Protein AF-A0AB34QDV9-F1 (afdb_monomer_lite)

Sequence (125 aa):
MRVDAAKAAATRAPSEGQLRYAQAIAVALGVPLPANADSSHTAVQAFLGAHSDTYGNLPPSDKQLAYAQKLATEKGVALADEQRRSRAALGAWLDLHADKKKAPAKKAISKSPAAKTTRARKAKA

Organism: Xanthomonas campestris pv. phaseoli (NCBI:txid317013)

pLDDT: mean 71.29, std 19.87, range [30.42, 89.75]

Secondary structure (DSSP, 8-state):
---HHHHHHHSSPPPHHHHHHHHHHHHHHT-PPPTTTTT-HHHHHHHHHHTHHHHHTSPPPHHHHHHHHHHHHHHT----HHHHH-HHHHHHHHHHHS-TTTS----------------------

Radius of gyration: 18.44 Å; chains: 1; bounding box: 39×58×39 Å

Foldseek 3Di:
DPPVPVVVLQQAFDDPVLLVVLVVLCVVVVHDQDPCNRGTPVSSVVSCVVCVVVQQQAFDDPVLVVVLVVLCVVVVHDDDPSLRRGNNNVVVVCVVRPDPVPDPPPPPPPPDPPDPPPDDDDDDD

Structure (mmCIF, N/CA/C/O backbone):
data_AF-A0AB34QDV9-F1
#
_entry.id   AF-A0AB34QDV9-F1
#
loop_
_atom_site.group_PDB
_atom_site.id
_atom_site.type_symbol
_atom_site.label_atom_id
_atom_site.label_alt_id
_atom_site.label_comp_id
_atom_site.label_asym_id
_atom_site.label_entity_id
_atom_site.label_seq_id
_atom_site.pdbx_PDB_ins_code
_atom_site.Cartn_x
_atom_site.Cartn_y
_atom_site.Cartn_z
_atom_site.occupancy
_atom_site.B_iso_or_equiv
_atom_site.auth_seq_id
_atom_site.auth_comp_id
_atom_site.auth_asym_id
_atom_site.auth_atom_id
_atom_site.pdbx_PDB_model_num
ATOM 1 N N . MET A 1 1 ? 23.249 24.142 -13.567 1.00 40.62 1 MET A N 1
ATOM 2 C CA . MET A 1 1 ? 23.507 22.734 -13.939 1.00 40.62 1 MET A CA 1
ATOM 3 C C . MET A 1 1 ? 23.287 21.843 -12.708 1.00 40.62 1 MET A C 1
ATOM 5 O O . MET A 1 1 ? 24.100 21.898 -11.800 1.00 40.62 1 MET A O 1
ATOM 9 N N . ARG A 1 2 ? 22.160 21.116 -12.598 1.00 42.16 2 ARG A N 1
ATOM 10 C CA . ARG A 1 2 ? 21.853 20.150 -11.503 1.00 42.16 2 ARG A CA 1
ATOM 11 C C . ARG A 1 2 ? 21.300 18.830 -12.076 1.00 42.16 2 ARG A C 1
ATOM 13 O O . ARG A 1 2 ? 20.284 18.326 -11.612 1.00 42.16 2 ARG A O 1
ATOM 20 N N . VAL A 1 3 ? 21.909 18.321 -13.147 1.00 40.56 3 VAL A N 1
ATOM 21 C CA . VAL A 1 3 ? 21.382 17.169 -13.910 1.00 40.56 3 VAL A CA 1
ATOM 22 C C . VAL A 1 3 ? 22.106 15.846 -13.628 1.00 40.56 3 VAL A C 1
ATOM 24 O O . VAL A 1 3 ? 21.582 14.787 -13.961 1.00 40.56 3 VAL A O 1
ATOM 27 N N . ASP A 1 4 ? 23.241 15.864 -12.928 1.00 43.28 4 ASP A N 1
ATOM 28 C CA . ASP A 1 4 ? 24.066 14.662 -12.739 1.00 43.28 4 ASP A CA 1
ATOM 29 C C . ASP A 1 4 ? 23.616 13.744 -11.591 1.00 43.28 4 ASP A C 1
ATOM 31 O O . ASP A 1 4 ? 23.677 12.522 -11.715 1.00 43.28 4 ASP A O 1
ATOM 35 N N . ALA A 1 5 ? 23.082 14.287 -10.493 1.00 48.09 5 ALA A N 1
ATOM 36 C CA . ALA A 1 5 ? 22.723 13.477 -9.321 1.00 48.09 5 ALA A CA 1
ATOM 37 C C . ALA A 1 5 ? 21.508 12.556 -9.563 1.00 48.09 5 ALA A C 1
ATOM 39 O O . ALA A 1 5 ? 21.496 11.409 -9.117 1.00 48.09 5 ALA A O 1
ATOM 40 N N . ALA A 1 6 ? 20.501 13.025 -10.312 1.00 48.38 6 ALA A N 1
ATOM 41 C CA . ALA A 1 6 ? 19.328 12.220 -10.663 1.00 48.38 6 ALA A CA 1
ATOM 42 C C . ALA A 1 6 ? 19.668 11.121 -11.687 1.00 48.38 6 ALA A C 1
ATOM 44 O O . ALA A 1 6 ? 19.122 10.020 -11.617 1.00 48.38 6 ALA A O 1
ATOM 45 N N . LYS A 1 7 ? 20.618 11.388 -12.595 1.00 44.44 7 LYS A N 1
ATOM 46 C CA . LYS A 1 7 ? 21.106 10.417 -13.584 1.00 44.44 7 LYS A CA 1
ATOM 47 C C . LYS A 1 7 ? 22.016 9.357 -12.950 1.00 44.44 7 LYS A C 1
ATOM 49 O O . LYS A 1 7 ? 21.894 8.187 -13.291 1.00 44.44 7 LYS A O 1
ATOM 54 N N . ALA A 1 8 ? 22.843 9.727 -11.970 1.00 49.00 8 ALA A N 1
ATOM 55 C CA . ALA A 1 8 ? 23.671 8.786 -11.208 1.00 49.00 8 ALA A CA 1
ATOM 56 C C . ALA A 1 8 ? 22.857 7.900 -10.243 1.00 49.00 8 ALA A C 1
ATOM 58 O O . ALA A 1 8 ? 23.235 6.763 -9.974 1.00 49.00 8 ALA A O 1
ATOM 59 N N . ALA A 1 9 ? 21.724 8.388 -9.725 1.00 50.53 9 ALA A N 1
ATOM 60 C CA . ALA A 1 9 ? 20.774 7.552 -8.985 1.00 50.53 9 ALA A CA 1
ATOM 61 C C . ALA A 1 9 ? 19.999 6.588 -9.906 1.00 50.53 9 ALA A C 1
ATOM 63 O O . ALA A 1 9 ? 19.564 5.531 -9.454 1.00 50.53 9 ALA A O 1
ATOM 64 N N . ALA A 1 10 ? 19.859 6.926 -11.193 1.00 53.72 10 ALA A N 1
ATOM 65 C CA . ALA A 1 10 ? 19.173 6.102 -12.187 1.00 53.72 10 ALA A CA 1
ATOM 66 C C . ALA A 1 10 ? 19.972 4.880 -12.664 1.00 53.72 10 ALA A C 1
ATOM 68 O O . ALA A 1 10 ? 19.371 3.891 -13.092 1.00 53.72 10 ALA A O 1
ATOM 69 N N . THR A 1 11 ? 21.302 4.940 -12.567 1.00 56.38 11 THR A N 1
ATOM 70 C CA . THR A 1 11 ? 22.246 3.868 -12.929 1.00 56.38 11 THR A CA 1
ATOM 71 C C . THR A 1 11 ? 22.709 3.024 -11.741 1.00 56.38 11 THR A C 1
ATOM 73 O O . THR A 1 11 ? 23.494 2.098 -11.921 1.00 56.38 11 THR A O 1
ATOM 76 N N . ARG A 1 12 ? 22.250 3.317 -10.517 1.00 67.44 12 ARG A N 1
ATOM 77 C CA . ARG A 1 12 ? 22.521 2.459 -9.358 1.00 67.44 12 ARG A CA 1
ATOM 78 C C . ARG A 1 12 ? 21.616 1.232 -9.391 1.00 67.44 12 ARG A C 1
ATOM 80 O O . ARG A 1 12 ? 20.416 1.353 -9.654 1.00 67.44 12 ARG A O 1
ATOM 87 N N . ALA A 1 13 ? 22.192 0.084 -9.045 1.00 71.38 13 ALA A N 1
ATOM 88 C CA . ALA A 1 13 ? 21.433 -1.126 -8.777 1.00 71.38 13 ALA A CA 1
ATOM 89 C C . ALA A 1 13 ? 20.402 -0.847 -7.659 1.00 71.38 13 ALA A C 1
ATOM 91 O O . ALA A 1 13 ? 20.748 -0.227 -6.641 1.00 71.38 13 ALA A O 1
ATOM 92 N N . PRO A 1 14 ? 19.128 -1.227 -7.840 1.00 76.38 14 PRO A N 1
ATOM 93 C CA . PRO A 1 14 ? 18.132 -1.139 -6.788 1.00 76.38 14 PRO A CA 1
A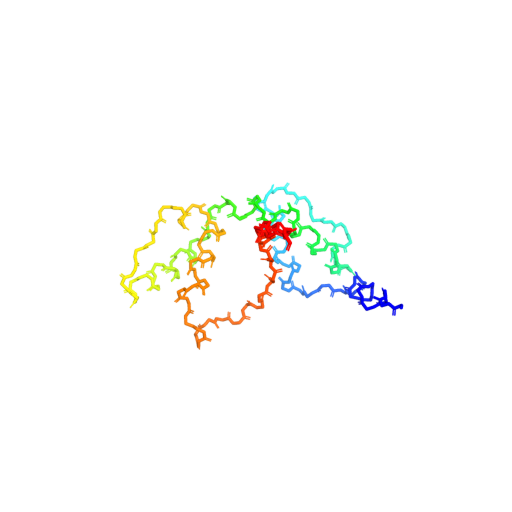TOM 94 C C . PRO A 1 14 ? 18.479 -2.057 -5.613 1.00 76.38 14 PRO A C 1
ATOM 96 O O . PRO A 1 14 ? 19.189 -3.048 -5.744 1.00 76.38 14 PRO A O 1
ATOM 99 N N . SER A 1 15 ? 17.941 -1.733 -4.437 1.00 80.38 15 SER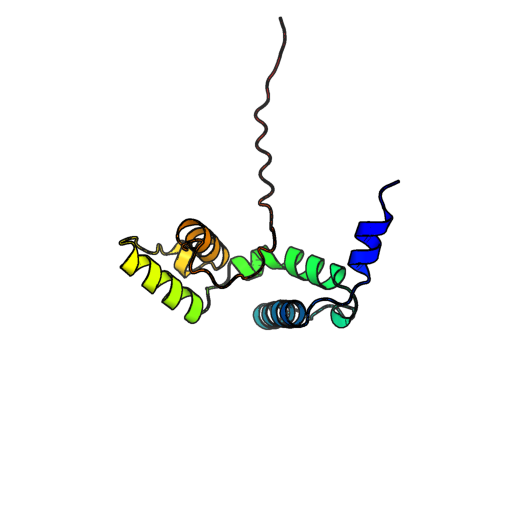 A N 1
ATOM 100 C CA . SER A 1 15 ? 18.043 -2.621 -3.278 1.00 80.38 15 SER A CA 1
ATOM 101 C C . SER A 1 15 ? 17.319 -3.941 -3.556 1.00 80.38 15 SER A C 1
ATOM 103 O O . SER A 1 15 ? 16.220 -3.935 -4.112 1.00 80.38 15 SER A O 1
ATOM 105 N N . GLU A 1 16 ? 17.874 -5.055 -3.078 1.00 80.56 16 GLU A N 1
ATOM 106 C CA . GLU A 1 16 ? 17.255 -6.383 -3.174 1.00 80.56 16 GLU A CA 1
ATOM 107 C C . GLU A 1 16 ? 15.801 -6.386 -2.666 1.00 80.56 16 GLU A C 1
ATOM 109 O O . GLU A 1 16 ? 14.900 -6.926 -3.305 1.00 80.56 16 GLU A O 1
ATOM 114 N N . GLY A 1 17 ? 15.523 -5.687 -1.558 1.00 80.12 17 GLY A N 1
ATOM 115 C CA . GLY A 1 17 ? 14.162 -5.559 -1.032 1.00 80.12 17 GLY A CA 1
ATOM 116 C C . GLY A 1 17 ? 13.203 -4.836 -1.987 1.00 80.12 17 GLY A C 1
ATOM 117 O O . GLY A 1 17 ? 12.021 -5.170 -2.047 1.00 80.12 17 GLY A O 1
ATOM 118 N N . GLN A 1 18 ? 13.705 -3.875 -2.760 1.00 80.19 18 GLN A N 1
ATOM 119 C CA . GLN A 1 18 ? 12.921 -3.137 -3.748 1.00 80.19 18 GLN A CA 1
ATOM 120 C C . GLN A 1 18 ? 12.662 -3.972 -5.007 1.00 80.19 18 GLN A C 1
ATOM 122 O O . GLN A 1 18 ? 11.550 -3.924 -5.530 1.00 80.19 18 GLN A O 1
ATOM 127 N N . LEU A 1 19 ? 13.642 -4.766 -5.452 1.00 84.06 19 LEU A N 1
ATOM 128 C CA . LEU A 1 19 ? 13.465 -5.738 -6.536 1.00 84.06 19 LEU A CA 1
ATOM 129 C C . LEU A 1 19 ? 12.417 -6.784 -6.175 1.00 84.06 19 LEU A C 1
ATOM 131 O O . LEU A 1 19 ? 11.465 -6.979 -6.925 1.00 84.06 19 LEU A O 1
ATOM 135 N N . ARG A 1 20 ? 12.529 -7.384 -4.986 1.00 85.38 20 ARG A N 1
ATOM 136 C CA . ARG A 1 20 ? 11.541 -8.349 -4.483 1.00 85.38 20 ARG A CA 1
ATOM 137 C C . ARG A 1 20 ? 10.146 -7.743 -4.385 1.00 85.38 20 ARG A C 1
ATOM 139 O O . ARG A 1 20 ? 9.162 -8.399 -4.712 1.00 85.38 20 ARG A O 1
ATOM 146 N N . TYR A 1 21 ? 10.051 -6.488 -3.947 1.00 83.56 21 TYR A N 1
ATOM 147 C CA . TYR A 1 21 ? 8.775 -5.783 -3.892 1.00 83.56 21 TYR A CA 1
ATOM 148 C C . TYR A 1 21 ? 8.183 -5.556 -5.288 1.00 83.56 21 TYR A C 1
ATOM 150 O O . TYR A 1 21 ? 7.017 -5.866 -5.510 1.00 83.56 21 TYR A O 1
ATOM 158 N N . ALA A 1 22 ? 8.980 -5.077 -6.245 1.00 85.50 22 ALA A N 1
ATOM 159 C CA . ALA A 1 22 ? 8.533 -4.900 -7.623 1.00 85.50 22 ALA A CA 1
ATOM 160 C C . ALA A 1 22 ? 8.147 -6.231 -8.286 1.00 85.50 22 ALA A C 1
ATOM 162 O O . ALA A 1 22 ? 7.132 -6.292 -8.973 1.00 85.50 22 ALA A O 1
ATOM 163 N N . GLN A 1 23 ? 8.887 -7.307 -8.015 1.00 86.56 23 GLN A N 1
ATOM 164 C CA . GLN A 1 23 ? 8.562 -8.653 -8.481 1.00 86.56 23 GLN A CA 1
ATOM 165 C C . GLN A 1 23 ? 7.235 -9.158 -7.898 1.00 86.56 23 GLN A C 1
ATOM 167 O O . GLN A 1 23 ? 6.436 -9.747 -8.619 1.00 86.56 23 GLN A O 1
ATOM 172 N N . ALA A 1 24 ? 6.949 -8.883 -6.622 1.00 84.75 24 ALA A N 1
ATOM 173 C CA . ALA A 1 24 ? 5.659 -9.226 -6.027 1.00 84.75 24 ALA A CA 1
ATOM 174 C C . ALA A 1 24 ? 4.491 -8.498 -6.717 1.00 84.75 24 ALA A C 1
ATOM 176 O O . ALA A 1 24 ? 3.444 -9.103 -6.937 1.00 84.75 24 ALA A O 1
ATOM 177 N N . ILE A 1 25 ? 4.676 -7.226 -7.095 1.00 85.25 25 ILE A N 1
ATOM 178 C CA . ILE A 1 25 ? 3.677 -6.469 -7.867 1.00 85.25 25 ILE A CA 1
ATOM 179 C C . ILE A 1 25 ? 3.525 -7.045 -9.277 1.00 85.25 25 ILE A C 1
ATOM 181 O O . ILE A 1 25 ? 2.402 -7.233 -9.732 1.00 85.25 25 ILE A O 1
ATOM 185 N N . ALA A 1 26 ? 4.637 -7.365 -9.941 1.00 87.50 26 ALA A N 1
ATOM 186 C CA . ALA A 1 26 ? 4.654 -7.983 -11.264 1.00 87.50 26 ALA A CA 1
ATOM 187 C C . ALA A 1 26 ? 3.846 -9.291 -11.290 1.00 87.50 26 ALA A C 1
ATOM 189 O O . ALA A 1 26 ? 2.935 -9.439 -12.101 1.00 87.50 26 ALA A O 1
ATOM 190 N N . VAL A 1 27 ? 4.097 -10.189 -10.332 1.00 88.25 27 VAL A N 1
ATOM 191 C CA . VAL A 1 27 ? 3.354 -11.451 -10.186 1.00 88.25 27 VAL A CA 1
ATOM 192 C C . VAL A 1 27 ? 1.881 -11.204 -9.856 1.00 88.25 27 VAL A C 1
ATOM 194 O O . VAL A 1 27 ? 1.016 -11.827 -10.462 1.00 88.25 27 VAL A O 1
ATOM 197 N N . ALA A 1 28 ? 1.578 -10.285 -8.934 1.00 83.81 28 ALA A N 1
ATOM 198 C CA . ALA A 1 28 ? 0.199 -9.996 -8.536 1.00 83.81 28 ALA A CA 1
ATOM 199 C C . ALA A 1 28 ? -0.651 -9.406 -9.673 1.00 83.81 28 ALA A C 1
ATOM 201 O O . ALA A 1 28 ? -1.853 -9.646 -9.722 1.00 83.81 28 ALA A O 1
ATOM 202 N N . LEU A 1 29 ? -0.035 -8.630 -10.568 1.00 85.44 29 LEU A N 1
ATOM 203 C CA . LEU A 1 29 ? -0.701 -8.013 -11.717 1.00 85.44 29 LEU A CA 1
ATOM 204 C C . LEU A 1 29 ? -0.588 -8.842 -13.004 1.00 85.44 29 LEU A C 1
ATOM 206 O O . LEU A 1 29 ? -1.198 -8.479 -14.005 1.00 85.44 29 LEU A O 1
ATOM 210 N N . GLY A 1 30 ? 0.199 -9.922 -13.003 1.00 86.12 30 GLY A N 1
ATOM 211 C CA . GLY A 1 30 ? 0.481 -10.715 -14.202 1.00 86.12 30 GLY A CA 1
ATOM 212 C C . GLY A 1 30 ? 1.285 -9.961 -15.269 1.00 86.12 30 GLY A C 1
ATOM 213 O O . GLY A 1 30 ? 1.204 -10.304 -16.445 1.00 86.12 30 GLY A O 1
ATOM 214 N N . VAL A 1 31 ? 2.045 -8.931 -14.885 1.00 87.25 31 VAL A N 1
ATOM 215 C CA . VAL A 1 31 ? 2.861 -8.125 -15.809 1.00 87.25 31 VAL A CA 1
ATOM 216 C C . VAL A 1 31 ? 4.343 -8.484 -15.674 1.00 87.25 31 VAL A C 1
ATOM 218 O O . VAL A 1 31 ? 4.814 -8.716 -14.560 1.00 87.25 31 VAL A O 1
ATOM 221 N N . PRO A 1 32 ? 5.119 -8.522 -16.770 1.00 85.06 32 PRO A N 1
ATOM 222 C CA . PRO A 1 32 ? 6.547 -8.808 -16.697 1.00 85.06 32 PRO A CA 1
ATOM 223 C C . PRO A 1 32 ? 7.324 -7.639 -16.072 1.00 85.06 32 PRO A C 1
ATOM 225 O O . PRO A 1 32 ? 7.081 -6.469 -16.372 1.00 85.06 32 PRO A O 1
ATOM 228 N N . LEU A 1 33 ? 8.297 -7.963 -15.216 1.00 82.50 33 LEU A N 1
ATOM 229 C CA . LEU A 1 33 ? 9.251 -6.988 -14.683 1.00 82.50 33 LEU A CA 1
ATOM 230 C C . LEU A 1 33 ? 10.190 -6.520 -15.819 1.00 82.50 33 LEU A C 1
ATOM 232 O O . LEU A 1 33 ? 10.590 -7.349 -16.639 1.00 82.50 33 LEU A O 1
ATOM 236 N N . PRO A 1 34 ? 10.564 -5.228 -15.905 1.00 80.75 34 PRO A N 1
ATOM 237 C CA . PRO A 1 34 ? 11.431 -4.754 -16.980 1.00 80.75 34 PRO A CA 1
ATOM 238 C C . PRO A 1 34 ? 12.814 -5.423 -16.930 1.00 80.75 34 PRO A C 1
ATOM 240 O O . PRO A 1 34 ? 13.382 -5.603 -15.856 1.00 80.75 34 PRO A O 1
ATOM 243 N N . ALA A 1 35 ? 13.383 -5.753 -18.095 1.00 79.31 35 ALA A N 1
ATOM 244 C CA . ALA A 1 35 ? 14.649 -6.494 -18.202 1.00 79.31 35 ALA A CA 1
ATOM 245 C C . ALA A 1 35 ? 15.842 -5.787 -17.530 1.00 79.31 35 ALA A C 1
ATOM 247 O O . ALA A 1 35 ? 16.768 -6.433 -17.053 1.00 79.31 35 ALA A O 1
ATOM 248 N N . ASN A 1 36 ? 15.806 -4.456 -17.449 1.00 81.19 36 ASN A N 1
ATOM 249 C CA . ASN A 1 36 ? 16.817 -3.638 -16.782 1.00 81.19 36 ASN A CA 1
ATOM 250 C C . ASN A 1 36 ? 16.488 -3.334 -15.308 1.00 81.19 36 ASN A C 1
ATOM 252 O O . ASN A 1 36 ? 17.132 -2.466 -14.716 1.00 81.19 36 ASN A O 1
ATOM 256 N N . ALA A 1 37 ? 15.504 -4.016 -14.709 1.00 78.19 37 ALA A N 1
ATOM 257 C CA . ALA A 1 37 ? 15.149 -3.834 -13.303 1.00 78.19 37 ALA A CA 1
ATOM 258 C C . ALA A 1 37 ? 16.339 -4.092 -12.374 1.00 78.19 37 ALA A C 1
ATOM 260 O O . ALA A 1 37 ? 16.535 -3.331 -11.436 1.00 78.19 37 ALA A O 1
ATOM 261 N N . ASP A 1 38 ? 17.151 -5.111 -12.655 1.00 74.81 38 ASP A N 1
ATOM 262 C CA . ASP A 1 38 ? 18.270 -5.515 -11.796 1.00 74.81 38 ASP A CA 1
ATOM 263 C C . ASP A 1 38 ? 19.397 -4.468 -11.723 1.00 74.81 38 ASP A C 1
ATOM 265 O O . ASP A 1 38 ? 20.046 -4.301 -10.696 1.00 74.81 38 ASP A O 1
ATOM 269 N N . SER A 1 39 ? 19.588 -3.684 -12.787 1.00 77.81 39 SER A N 1
ATOM 270 C CA . SER A 1 39 ? 20.690 -2.715 -12.880 1.00 77.81 39 SER A CA 1
ATOM 271 C C . SER A 1 39 ? 20.238 -1.253 -12.850 1.00 77.81 39 SER A C 1
ATOM 273 O O . SER A 1 39 ? 21.073 -0.357 -12.738 1.00 77.81 39 SER A O 1
ATOM 275 N N . SER A 1 40 ? 18.930 -0.979 -12.935 1.00 80.81 40 SER A N 1
ATOM 276 C CA . SER A 1 40 ? 18.395 0.384 -12.929 1.00 80.81 40 SER A CA 1
ATOM 277 C C . SER A 1 40 ? 17.313 0.573 -11.877 1.00 80.81 40 SER A C 1
ATOM 279 O O . SER A 1 40 ? 16.146 0.208 -12.045 1.00 80.81 40 SER A O 1
ATOM 281 N N . HIS A 1 41 ? 17.682 1.279 -10.811 1.00 80.50 41 HIS A N 1
ATOM 282 C CA . HIS A 1 41 ? 16.734 1.747 -9.810 1.00 80.50 41 HIS A CA 1
ATOM 283 C C . HIS A 1 41 ? 15.599 2.594 -10.418 1.00 80.50 41 HIS A C 1
ATOM 285 O O . HIS A 1 41 ? 14.454 2.490 -9.974 1.00 80.50 41 HIS A O 1
ATOM 291 N N . THR A 1 42 ? 15.876 3.393 -11.457 1.00 83.81 42 THR A N 1
ATOM 292 C CA . THR A 1 42 ? 14.842 4.191 -12.139 1.00 83.81 42 THR A CA 1
ATOM 293 C C . THR A 1 42 ? 13.842 3.325 -12.889 1.00 83.81 42 THR A C 1
ATOM 295 O O . THR A 1 42 ? 12.651 3.614 -12.814 1.00 83.81 42 THR A O 1
ATOM 298 N N . ALA A 1 43 ? 14.279 2.249 -13.550 1.00 83.06 43 ALA A N 1
ATOM 299 C CA . ALA A 1 43 ? 13.360 1.316 -14.202 1.00 83.06 43 ALA A CA 1
ATOM 300 C C . ALA A 1 43 ? 12.387 0.695 -13.188 1.00 83.06 43 ALA A C 1
ATOM 302 O O . ALA A 1 43 ? 11.176 0.669 -13.415 1.00 83.06 43 ALA A O 1
ATOM 303 N N . VAL A 1 44 ? 12.900 0.293 -12.020 1.00 84.31 44 VAL A N 1
ATOM 304 C CA . VAL A 1 44 ? 12.067 -0.225 -10.928 1.00 84.31 44 VAL A CA 1
ATOM 305 C C . VAL A 1 44 ? 11.124 0.850 -10.383 1.00 84.31 44 VAL A C 1
ATOM 307 O O . VAL A 1 44 ? 9.942 0.582 -10.199 1.00 84.31 44 VAL A O 1
ATOM 310 N N . GLN A 1 45 ? 11.593 2.078 -10.146 1.00 84.31 45 GLN A N 1
ATOM 311 C CA . GLN A 1 45 ? 10.733 3.165 -9.656 1.00 84.31 45 GLN A CA 1
ATOM 312 C C . GLN A 1 45 ? 9.630 3.545 -10.650 1.00 84.31 45 GLN A C 1
ATOM 314 O O . GLN A 1 45 ? 8.488 3.738 -10.233 1.00 84.31 45 GLN A O 1
ATOM 319 N N . ALA A 1 46 ? 9.947 3.608 -11.944 1.00 86.00 46 ALA A N 1
ATOM 320 C CA . ALA A 1 46 ? 8.974 3.869 -12.999 1.00 86.00 46 ALA A CA 1
ATOM 321 C C . ALA A 1 46 ? 7.915 2.759 -13.055 1.00 86.00 46 ALA A C 1
ATOM 323 O O . ALA A 1 46 ? 6.723 3.060 -13.052 1.00 86.00 46 ALA A O 1
ATOM 324 N N . PHE A 1 47 ? 8.331 1.490 -12.991 1.00 87.19 47 PHE A N 1
ATOM 325 C CA . PHE A 1 47 ? 7.418 0.347 -12.922 1.00 87.19 47 PHE A CA 1
ATOM 326 C C . PHE A 1 47 ? 6.501 0.417 -11.693 1.00 87.19 47 PHE A C 1
ATOM 328 O O . PHE A 1 47 ? 5.283 0.307 -11.819 1.00 87.19 47 PHE A O 1
ATOM 335 N N . LEU A 1 48 ? 7.070 0.673 -10.511 1.00 85.69 48 LEU A N 1
ATOM 336 C CA . LEU A 1 48 ? 6.310 0.831 -9.271 1.00 85.69 48 LEU A CA 1
ATOM 337 C C . LEU A 1 48 ? 5.357 2.032 -9.318 1.00 85.69 48 LEU A C 1
ATOM 339 O O . LEU A 1 48 ? 4.376 2.050 -8.583 1.00 85.69 48 LEU A O 1
ATOM 343 N N . GLY A 1 49 ? 5.695 3.096 -10.049 1.00 85.00 49 GLY A N 1
ATOM 344 C CA . GLY A 1 49 ? 4.853 4.281 -10.243 1.00 85.00 49 GLY A CA 1
ATOM 345 C C . GLY A 1 49 ? 3.695 4.015 -11.195 1.00 85.00 49 GLY A C 1
ATOM 346 O O . GLY A 1 49 ? 2.559 4.299 -10.853 1.00 85.00 49 GLY A O 1
ATOM 347 N N . ALA A 1 50 ? 3.971 3.407 -12.346 1.00 8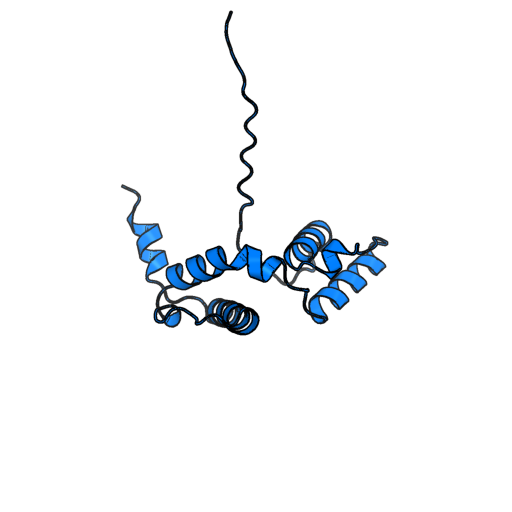5.31 50 ALA A N 1
ATOM 348 C CA . ALA A 1 50 ? 2.952 3.094 -13.343 1.00 85.31 50 ALA A CA 1
ATOM 349 C C . ALA A 1 50 ? 1.898 2.100 -12.827 1.00 85.31 50 ALA A C 1
ATOM 351 O O . ALA A 1 50 ? 0.737 2.179 -13.205 1.00 85.31 50 ALA A O 1
ATOM 352 N N . HIS A 1 51 ? 2.302 1.184 -11.943 1.00 84.56 51 HIS A N 1
ATOM 353 C CA . HIS A 1 51 ? 1.432 0.132 -11.418 1.00 84.56 51 HIS A CA 1
ATOM 354 C C . HIS A 1 51 ? 0.954 0.391 -9.981 1.00 84.56 51 HIS A C 1
ATOM 356 O O . HIS A 1 51 ? 0.315 -0.486 -9.394 1.00 84.56 51 HIS A O 1
ATOM 362 N N . SER A 1 52 ? 1.259 1.553 -9.378 1.00 80.06 52 SER A N 1
ATOM 363 C CA . SER A 1 52 ? 0.876 1.807 -7.981 1.00 80.06 52 SER A CA 1
ATOM 364 C C . SER A 1 52 ? -0.627 1.871 -7.781 1.00 80.06 52 SER A C 1
ATOM 366 O O . SER A 1 52 ? -1.103 1.368 -6.769 1.00 80.06 52 SER A O 1
ATOM 368 N N . ASP A 1 53 ? -1.366 2.450 -8.722 1.00 80.88 53 ASP A N 1
ATOM 369 C CA . ASP A 1 53 ? -2.816 2.610 -8.605 1.00 80.88 53 ASP A CA 1
ATOM 370 C C . ASP A 1 53 ? -3.527 1.263 -8.759 1.00 80.88 53 ASP A C 1
ATOM 372 O O . ASP A 1 53 ? -4.326 0.875 -7.907 1.00 80.88 53 ASP A O 1
ATOM 376 N N . THR A 1 54 ? -3.154 0.486 -9.781 1.00 83.75 54 THR A N 1
ATOM 377 C CA . THR A 1 54 ? -3.709 -0.853 -10.016 1.00 83.75 54 THR A CA 1
ATOM 378 C C . THR A 1 54 ? -3.411 -1.791 -8.852 1.00 83.75 54 THR A C 1
ATOM 380 O O . THR A 1 54 ? -4.314 -2.445 -8.338 1.00 83.75 54 THR A O 1
ATOM 383 N N . TYR A 1 55 ? -2.159 -1.825 -8.385 1.00 81.50 55 TYR A N 1
ATOM 384 C CA . TYR A 1 55 ? -1.774 -2.647 -7.237 1.00 81.50 55 TYR A CA 1
ATOM 385 C C . TYR A 1 55 ? -2.366 -2.130 -5.918 1.00 81.50 55 TYR A C 1
ATOM 387 O O . TYR A 1 55 ? -2.677 -2.914 -5.022 1.00 81.50 55 TYR A O 1
ATOM 395 N N . GLY A 1 56 ? -2.532 -0.814 -5.786 1.00 81.25 56 GLY A N 1
ATOM 396 C CA . GLY A 1 56 ? -3.139 -0.165 -4.627 1.00 81.25 56 GLY A CA 1
ATOM 397 C C . GLY A 1 56 ? -4.625 -0.479 -4.479 1.00 81.25 56 GLY A C 1
ATOM 398 O O . GLY A 1 56 ? -5.106 -0.562 -3.351 1.00 81.25 56 GLY A O 1
ATOM 399 N N . ASN A 1 57 ? -5.326 -0.708 -5.590 1.00 81.75 57 ASN A N 1
ATOM 400 C CA . ASN A 1 57 ? -6.742 -1.071 -5.600 1.00 81.75 57 ASN A CA 1
ATOM 401 C C . ASN A 1 57 ? -7.000 -2.573 -5.382 1.00 81.75 57 ASN A C 1
ATOM 403 O O . ASN A 1 57 ? -8.148 -2.987 -5.246 1.00 81.75 57 ASN A O 1
ATOM 407 N N . LEU A 1 58 ? -5.950 -3.401 -5.355 1.00 82.69 58 LEU A N 1
ATOM 408 C CA . LEU A 1 58 ? -6.081 -4.809 -4.991 1.00 82.69 58 LEU A CA 1
ATOM 409 C C . LEU A 1 58 ? -6.401 -4.964 -3.499 1.00 82.69 58 LEU A C 1
ATOM 411 O O . LEU A 1 58 ? -6.015 -4.108 -2.692 1.00 82.69 58 LEU A O 1
ATOM 415 N N . PRO A 1 59 ? -7.021 -6.094 -3.112 1.00 82.56 59 PRO A N 1
ATOM 416 C CA . PRO A 1 59 ? -7.221 -6.421 -1.713 1.00 82.56 59 PRO A CA 1
ATOM 417 C C . PRO A 1 59 ? -5.880 -6.496 -0.958 1.00 82.56 59 PRO A C 1
ATOM 419 O O . PRO A 1 59 ? -4.885 -7.030 -1.471 1.00 82.56 59 PRO A O 1
ATOM 422 N N . PRO A 1 60 ? -5.816 -5.947 0.267 1.00 84.44 60 PRO A N 1
ATOM 423 C CA . PRO A 1 60 ? -4.669 -6.104 1.137 1.00 84.44 60 PRO A CA 1
ATOM 424 C C . PRO A 1 60 ? -4.438 -7.555 1.532 1.00 84.44 60 PRO A C 1
ATOM 426 O O . PRO A 1 60 ? -5.360 -8.350 1.651 1.00 84.44 60 PRO A O 1
ATOM 429 N N . SER A 1 61 ? -3.167 -7.888 1.763 1.00 82.94 61 SER A N 1
ATOM 430 C CA . SER A 1 61 ? -2.795 -9.218 2.247 1.00 82.94 61 SER A CA 1
ATOM 431 C C . SER A 1 61 ? -3.355 -9.453 3.650 1.00 82.94 61 SER A C 1
ATOM 433 O O . SER A 1 61 ? -3.367 -8.528 4.467 1.00 82.94 61 SER A O 1
ATOM 435 N N . ASP A 1 62 ? -3.701 -10.701 3.971 1.00 84.31 62 ASP A N 1
ATOM 436 C CA . ASP A 1 62 ? -4.205 -11.122 5.286 1.00 84.31 62 ASP A CA 1
ATOM 437 C C . ASP A 1 62 ? -3.336 -10.626 6.445 1.00 84.31 62 ASP A C 1
ATOM 439 O O . ASP A 1 62 ? -3.841 -10.175 7.468 1.00 84.31 62 ASP A O 1
ATOM 443 N N . LYS A 1 63 ? -2.007 -10.610 6.269 1.00 83.38 63 LYS A N 1
ATOM 444 C CA . LYS A 1 63 ? -1.078 -10.076 7.279 1.00 83.38 63 LYS A CA 1
ATOM 445 C C . LYS A 1 63 ? -1.283 -8.582 7.535 1.00 83.38 63 LYS A C 1
ATOM 447 O O . LYS A 1 63 ? -1.140 -8.132 8.669 1.00 83.38 63 LYS A O 1
ATOM 452 N N . GLN A 1 64 ? -1.582 -7.807 6.492 1.00 83.88 64 GLN A N 1
ATOM 453 C CA . GLN A 1 64 ? -1.856 -6.375 6.619 1.00 83.88 64 GLN A CA 1
ATOM 454 C C . GLN A 1 64 ? -3.218 -6.142 7.276 1.00 83.88 64 GLN A C 1
ATOM 456 O O . GLN A 1 64 ? -3.312 -5.285 8.151 1.00 83.88 64 GLN A O 1
ATOM 461 N N . LEU A 1 65 ? -4.233 -6.933 6.912 1.00 86.75 65 LEU A N 1
ATOM 462 C CA . LEU A 1 65 ? -5.555 -6.884 7.540 1.00 86.75 65 LEU A CA 1
ATOM 463 C C . LEU A 1 65 ? -5.491 -7.247 9.026 1.00 86.75 65 LEU A C 1
ATOM 465 O O . LEU A 1 65 ? -5.999 -6.494 9.847 1.00 86.75 65 LEU A O 1
ATOM 469 N N . ALA A 1 66 ? -4.798 -8.327 9.390 1.00 88.56 66 ALA A N 1
ATOM 470 C CA . ALA A 1 66 ? -4.628 -8.735 10.784 1.00 88.56 66 ALA A CA 1
ATOM 471 C C . ALA A 1 66 ? -3.883 -7.675 11.613 1.00 88.56 66 ALA A C 1
ATOM 473 O O . ALA A 1 66 ? -4.260 -7.390 12.750 1.00 88.56 66 ALA A O 1
ATOM 474 N N . TYR A 1 67 ? -2.845 -7.050 11.044 1.00 86.69 67 TYR A N 1
ATOM 475 C CA . TYR A 1 67 ? -2.137 -5.953 11.707 1.00 86.69 67 TYR A CA 1
ATOM 476 C C . TYR A 1 67 ? -3.038 -4.731 11.909 1.00 86.69 67 TYR A C 1
ATOM 478 O O . TYR A 1 67 ? -3.094 -4.184 13.010 1.00 86.69 67 TYR A O 1
ATOM 486 N N . ALA A 1 68 ? -3.775 -4.333 10.871 1.00 87.25 68 ALA A N 1
ATOM 487 C CA . ALA A 1 68 ? -4.699 -3.213 10.952 1.00 87.25 68 ALA A CA 1
ATOM 488 C C . ALA A 1 68 ? -5.848 -3.486 11.928 1.00 87.25 68 ALA A C 1
ATOM 490 O O . ALA A 1 68 ? -6.207 -2.606 12.699 1.00 87.25 68 ALA A O 1
ATOM 491 N N . GLN A 1 69 ? -6.365 -4.715 11.962 1.00 89.31 69 GLN A N 1
ATOM 492 C CA . GLN A 1 69 ? -7.398 -5.137 12.903 1.00 89.31 69 GLN A CA 1
ATOM 493 C C . GLN A 1 69 ? -6.898 -5.101 14.349 1.00 89.31 69 GLN A C 1
ATOM 495 O O . GLN A 1 69 ? -7.596 -4.598 15.223 1.00 89.31 69 GLN A O 1
ATOM 500 N N . LYS A 1 70 ? -5.664 -5.550 14.604 1.00 89.31 70 LYS A N 1
ATOM 501 C CA . LYS A 1 70 ? -5.043 -5.424 15.927 1.00 89.31 70 LYS A CA 1
ATOM 502 C C . LYS A 1 70 ? -4.930 -3.961 16.360 1.00 89.31 70 LYS A C 1
ATOM 504 O O . LYS A 1 70 ? -5.272 -3.634 17.492 1.00 89.31 70 LYS A O 1
ATOM 509 N N . LEU A 1 71 ? -4.478 -3.088 15.460 1.00 87.69 71 LEU A N 1
ATOM 510 C CA . LEU A 1 71 ? -4.341 -1.656 15.728 1.00 87.69 71 LEU A CA 1
ATOM 511 C C . LEU A 1 71 ? -5.704 -0.983 15.955 1.00 87.69 71 LEU A C 1
ATOM 513 O O . LEU A 1 71 ? -5.843 -0.145 16.838 1.00 87.69 71 LEU A O 1
ATOM 517 N N . ALA A 1 72 ? -6.712 -1.392 15.186 1.00 88.62 72 ALA A N 1
ATOM 518 C CA . ALA A 1 72 ? -8.102 -0.975 15.317 1.00 88.62 72 ALA A CA 1
ATOM 519 C C . ALA A 1 72 ? -8.656 -1.323 16.705 1.00 88.62 72 ALA A C 1
ATOM 521 O O . ALA A 1 72 ? -9.192 -0.454 17.387 1.00 88.62 72 ALA A O 1
ATOM 522 N N . THR A 1 73 ? -8.451 -2.559 17.166 1.00 89.75 73 THR A N 1
ATOM 523 C CA . THR A 1 73 ? -8.842 -2.986 18.516 1.00 89.75 73 THR A CA 1
ATOM 524 C C . THR A 1 73 ? -8.077 -2.232 19.604 1.00 89.75 73 THR A C 1
ATOM 526 O O . THR A 1 73 ? -8.693 -1.778 20.562 1.00 89.75 73 THR A O 1
ATOM 529 N N . GLU A 1 74 ? -6.762 -2.052 19.452 1.00 88.38 74 GLU A N 1
ATOM 530 C CA . GLU A 1 74 ? -5.922 -1.349 20.435 1.00 88.38 74 GLU A CA 1
ATOM 531 C C . GLU A 1 74 ? -6.307 0.132 20.579 1.00 88.38 74 GLU A C 1
ATOM 533 O O . GLU A 1 74 ? -6.304 0.669 21.684 1.00 88.38 74 GLU A O 1
ATOM 538 N N . LYS A 1 75 ? -6.683 0.787 19.473 1.00 85.19 75 LYS A N 1
ATOM 539 C CA . LYS A 1 75 ? -7.069 2.208 19.448 1.00 85.19 75 LYS A CA 1
ATOM 540 C C . LYS A 1 75 ? -8.575 2.451 19.567 1.00 85.19 75 LYS A C 1
ATOM 542 O O . LYS A 1 75 ? -8.987 3.606 19.619 1.00 85.19 75 LYS A O 1
ATOM 547 N N . GLY A 1 76 ? -9.391 1.397 19.583 1.00 86.69 76 GLY A N 1
ATOM 548 C CA . GLY A 1 76 ? -10.854 1.497 19.586 1.00 86.69 76 GLY A CA 1
ATOM 549 C C . GLY A 1 76 ? -11.444 2.100 18.303 1.00 86.69 76 GLY A C 1
ATOM 550 O O . GLY A 1 76 ? -12.505 2.715 18.351 1.00 86.69 76 GLY A O 1
ATOM 551 N N . VAL A 1 77 ? -10.764 1.961 17.161 1.00 86.62 77 VAL A N 1
ATOM 552 C CA . VAL A 1 77 ? -11.192 2.506 15.858 1.00 86.62 77 VAL A CA 1
ATOM 553 C C . VAL A 1 77 ? -11.617 1.361 14.945 1.00 86.62 77 VAL A C 1
ATOM 555 O O . VAL A 1 77 ? -10.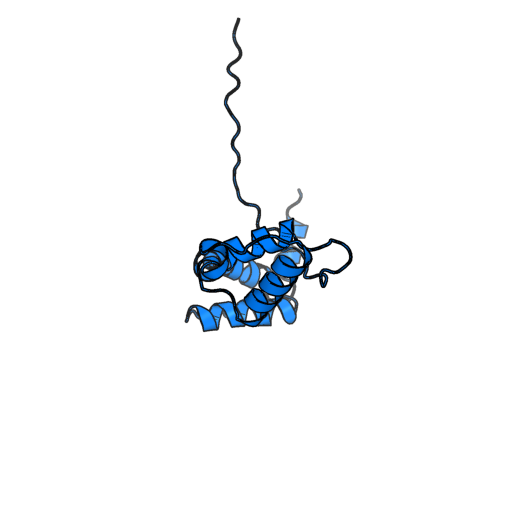922 0.359 14.865 1.00 86.62 77 VAL A O 1
ATOM 558 N N . ALA A 1 78 ? -12.731 1.486 14.222 1.00 85.25 78 ALA A N 1
ATOM 559 C CA . ALA A 1 78 ? -13.184 0.450 13.291 1.00 85.25 78 ALA A CA 1
ATOM 560 C C . ALA A 1 78 ? -12.518 0.569 11.906 1.00 85.25 78 ALA A C 1
ATOM 562 O O . ALA A 1 78 ? -12.309 1.667 11.395 1.00 85.25 78 ALA A O 1
ATOM 563 N N . LEU A 1 79 ? -12.236 -0.578 11.276 1.00 85.31 79 LEU A N 1
ATOM 564 C CA . LEU A 1 79 ? -11.736 -0.658 9.900 1.00 85.31 79 LEU A CA 1
ATOM 565 C C . LEU A 1 79 ? -12.918 -0.692 8.916 1.00 85.31 79 LEU A C 1
ATOM 567 O O . LEU A 1 79 ? -13.677 -1.673 8.930 1.00 85.31 79 LEU A O 1
ATOM 571 N N . ALA A 1 80 ? -13.072 0.332 8.073 1.00 87.88 80 ALA A N 1
ATOM 572 C CA . ALA A 1 80 ? -14.153 0.401 7.089 1.00 87.88 80 ALA A CA 1
ATOM 573 C C . ALA A 1 80 ? -13.888 -0.502 5.872 1.00 87.88 80 ALA A C 1
ATOM 575 O O . ALA A 1 80 ? -12.768 -0.963 5.630 1.00 87.88 80 ALA A O 1
ATOM 576 N N . ASP A 1 81 ? -14.941 -0.762 5.093 1.00 85.44 81 ASP A N 1
ATOM 577 C CA . ASP A 1 81 ? -14.900 -1.676 3.944 1.00 85.44 81 ASP A CA 1
ATOM 578 C C . ASP A 1 81 ? -13.887 -1.247 2.876 1.00 85.44 81 ASP A C 1
ATOM 580 O O . ASP A 1 81 ? -13.210 -2.086 2.288 1.00 85.44 81 ASP A O 1
ATOM 584 N N . GLU A 1 82 ? -13.715 0.058 2.670 1.00 85.25 82 GLU A N 1
ATOM 585 C CA . GLU A 1 82 ? -12.737 0.582 1.718 1.00 85.25 82 GLU A CA 1
ATOM 586 C C . GLU A 1 82 ? -11.302 0.197 2.111 1.00 85.25 82 GLU A C 1
ATOM 588 O O . GLU A 1 82 ? -10.541 -0.285 1.273 1.00 85.25 82 GLU A O 1
ATOM 593 N N . GLN A 1 83 ? -10.949 0.290 3.401 1.00 86.12 83 GLN A N 1
ATOM 594 C CA . GLN A 1 83 ? -9.640 -0.158 3.888 1.00 86.12 83 GLN A CA 1
ATOM 595 C C . GLN A 1 83 ? -9.486 -1.683 3.809 1.00 86.12 83 GLN A C 1
ATOM 597 O O . GLN A 1 83 ? -8.374 -2.186 3.678 1.00 86.12 83 GLN A O 1
ATOM 602 N N . ARG A 1 84 ? -10.583 -2.447 3.854 1.00 85.06 84 ARG A N 1
ATOM 603 C CA . ARG A 1 84 ? -10.532 -3.909 3.686 1.00 85.06 84 ARG A CA 1
ATOM 604 C C . ARG A 1 84 ? -10.334 -4.339 2.240 1.00 85.06 84 ARG A C 1
ATOM 606 O O . ARG A 1 84 ? -9.818 -5.427 2.011 1.00 85.06 84 ARG A O 1
ATOM 613 N N . ARG A 1 85 ? -10.753 -3.515 1.279 1.00 85.69 85 ARG A N 1
ATOM 614 C CA . ARG A 1 85 ? -10.735 -3.841 -0.155 1.00 85.69 85 ARG A CA 1
ATOM 615 C C . ARG A 1 85 ? -9.578 -3.197 -0.909 1.00 85.69 85 ARG A C 1
ATOM 617 O O . ARG A 1 85 ? -9.178 -3.734 -1.932 1.00 85.69 85 ARG A O 1
ATOM 624 N N . SER A 1 86 ? -9.031 -2.093 -0.403 1.00 85.06 86 SER A N 1
ATOM 625 C CA . SER A 1 86 ? -7.957 -1.340 -1.052 1.00 85.06 86 SER A CA 1
ATOM 626 C C . SER A 1 86 ? -6.714 -1.268 -0.173 1.00 85.06 86 SER A C 1
ATOM 628 O O . SER A 1 86 ? -6.736 -0.758 0.952 1.00 85.06 86 SER A O 1
ATOM 630 N N . ARG A 1 87 ? -5.585 -1.735 -0.713 1.00 83.81 87 ARG A N 1
ATOM 631 C CA . ARG A 1 87 ? -4.257 -1.585 -0.095 1.00 83.81 87 ARG A CA 1
ATOM 632 C C . ARG A 1 87 ? -3.875 -0.133 0.118 1.00 83.81 87 ARG A C 1
ATOM 634 O O . ARG A 1 87 ? -3.232 0.164 1.124 1.00 83.81 87 ARG A O 1
ATOM 641 N N . ALA A 1 88 ? -4.241 0.748 -0.810 1.00 85.00 88 ALA A N 1
ATOM 642 C CA . ALA A 1 88 ? -3.950 2.172 -0.705 1.00 85.00 88 ALA A CA 1
ATOM 643 C C . ALA A 1 88 ? -4.719 2.804 0.464 1.00 85.00 88 ALA A C 1
ATOM 645 O O . ALA A 1 88 ? -4.114 3.479 1.299 1.00 85.00 88 ALA A O 1
ATOM 646 N N . ALA A 1 89 ? -6.018 2.505 0.580 1.00 86.12 89 ALA A 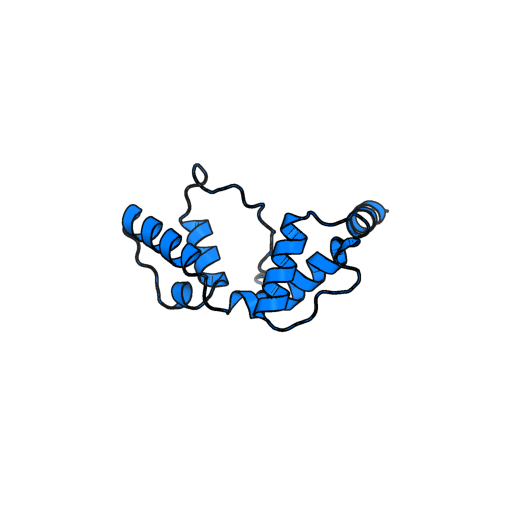N 1
ATOM 647 C CA . ALA A 1 89 ? -6.844 2.983 1.686 1.00 86.12 89 ALA A CA 1
ATOM 648 C C . ALA A 1 89 ? -6.370 2.419 3.036 1.00 86.12 89 ALA A C 1
ATOM 650 O O . ALA A 1 89 ? -6.254 3.165 4.011 1.00 86.12 89 ALA A O 1
ATOM 651 N N . LEU A 1 90 ? -6.027 1.123 3.092 1.00 87.19 90 LEU A N 1
ATOM 652 C CA . LEU A 1 90 ? -5.470 0.508 4.298 1.00 87.19 90 LEU A CA 1
ATOM 653 C C . LEU A 1 90 ? -4.135 1.133 4.700 1.00 87.19 90 LEU A C 1
ATOM 655 O O . LEU A 1 90 ? -3.901 1.370 5.879 1.00 87.19 90 LEU A O 1
ATOM 659 N N . GLY A 1 91 ? -3.257 1.385 3.727 1.00 84.88 91 GLY A N 1
ATOM 660 C CA . GLY A 1 91 ? -1.953 2.003 3.949 1.00 84.88 91 GLY A CA 1
ATOM 661 C C . GLY A 1 91 ? -2.078 3.407 4.528 1.00 84.88 91 GLY A C 1
ATOM 662 O O . GLY A 1 91 ? -1.485 3.682 5.563 1.00 84.88 91 GLY A O 1
ATOM 663 N N . ALA A 1 92 ? -2.921 4.254 3.930 1.00 86.00 92 ALA A N 1
ATOM 664 C CA . ALA A 1 92 ? -3.177 5.602 4.436 1.00 86.00 92 ALA A CA 1
ATOM 665 C C . ALA A 1 92 ? -3.760 5.586 5.859 1.00 86.00 92 ALA A C 1
ATOM 667 O O . ALA A 1 92 ? -3.353 6.378 6.708 1.00 86.00 92 ALA A O 1
ATOM 668 N N . TRP A 1 93 ? -4.672 4.652 6.147 1.00 88.69 93 TRP A N 1
ATOM 669 C CA . TRP A 1 93 ? -5.198 4.461 7.498 1.00 88.69 93 TRP A CA 1
ATOM 670 C C . TRP A 1 93 ? -4.101 4.012 8.473 1.00 88.69 93 TRP A C 1
ATOM 672 O O . TRP A 1 93 ? -3.948 4.585 9.549 1.00 88.69 93 TRP A O 1
ATOM 682 N N . LEU A 1 94 ? -3.275 3.040 8.084 1.00 86.12 94 LEU A N 1
ATOM 683 C CA . LEU A 1 94 ? -2.138 2.605 8.889 1.00 86.12 94 LEU A CA 1
ATOM 684 C C . LEU A 1 94 ? -1.141 3.742 9.126 1.00 86.12 94 LEU A C 1
ATOM 686 O O . LEU A 1 94 ? -0.646 3.849 10.234 1.00 86.12 94 LEU A O 1
ATOM 690 N N . ASP A 1 95 ? -0.876 4.622 8.164 1.00 84.44 95 ASP A N 1
ATOM 691 C CA . ASP A 1 95 ? 0.045 5.750 8.356 1.00 84.44 95 ASP A CA 1
ATOM 692 C C . ASP A 1 95 ? -0.493 6.799 9.345 1.00 84.44 95 ASP A C 1
ATOM 694 O O . ASP A 1 95 ? 0.283 7.426 10.071 1.00 84.44 95 ASP A O 1
ATOM 698 N N . LEU A 1 96 ? -1.817 6.975 9.410 1.00 84.88 96 LEU A N 1
ATOM 699 C CA . LEU A 1 96 ? -2.475 7.857 10.380 1.00 84.88 96 LEU A CA 1
ATOM 700 C C . LEU A 1 96 ? -2.525 7.243 11.783 1.00 84.88 96 LEU A C 1
ATOM 702 O O . LEU A 1 96 ? -2.399 7.957 12.780 1.00 84.88 96 LEU A O 1
ATOM 706 N N . HIS A 1 97 ? -2.717 5.926 11.864 1.00 82.62 97 HIS A N 1
ATOM 707 C CA . HIS A 1 97 ? -2.963 5.225 13.120 1.00 82.62 97 HIS A CA 1
ATOM 708 C C . HIS A 1 97 ? -1.737 4.487 13.671 1.00 82.62 97 HIS A C 1
ATOM 710 O O . HIS A 1 97 ? -1.740 4.154 14.853 1.00 82.62 97 HIS A O 1
ATOM 716 N N . ALA A 1 98 ? -0.685 4.223 12.897 1.00 77.19 98 ALA A N 1
ATOM 717 C CA . ALA A 1 98 ? 0.506 3.534 13.385 1.00 77.19 98 ALA A CA 1
ATOM 718 C C . ALA A 1 98 ? 1.325 4.470 14.273 1.00 77.19 98 ALA A C 1
ATOM 720 O O . ALA A 1 98 ? 1.724 5.567 13.879 1.00 77.19 98 ALA A O 1
ATOM 721 N N . ASP A 1 99 ? 1.613 4.026 15.494 1.00 67.06 99 ASP A N 1
ATOM 722 C CA . ASP A 1 99 ? 2.470 4.780 16.394 1.00 67.06 99 ASP A CA 1
ATOM 723 C C . ASP A 1 99 ? 3.869 4.902 15.795 1.00 67.06 99 ASP A C 1
ATOM 725 O O . ASP A 1 99 ? 4.560 3.904 15.563 1.00 67.06 99 ASP A O 1
ATOM 729 N N . LYS A 1 100 ? 4.329 6.146 15.608 1.00 60.59 100 LYS A N 1
ATOM 730 C CA . LYS A 1 100 ? 5.666 6.465 15.075 1.00 60.59 100 LYS A CA 1
ATOM 731 C C . LYS A 1 100 ? 6.816 5.806 15.858 1.00 60.59 100 LYS A C 1
ATOM 733 O O . LYS A 1 100 ? 7.935 5.770 15.362 1.00 60.59 100 LYS A O 1
ATOM 738 N N . LYS A 1 101 ? 6.550 5.272 17.059 1.00 50.28 101 LYS A N 1
ATOM 739 C CA . LYS A 1 101 ? 7.504 4.539 17.908 1.00 50.28 101 LYS A CA 1
ATOM 740 C C . LYS A 1 101 ? 7.525 3.013 17.701 1.00 50.28 101 LYS A C 1
ATOM 742 O O . LYS A 1 101 ? 8.453 2.376 18.186 1.00 50.28 101 LYS A O 1
ATOM 747 N N . LYS A 1 102 ? 6.536 2.414 17.022 1.00 49.22 102 LYS A N 1
ATOM 748 C CA . LYS A 1 102 ? 6.388 0.944 16.888 1.00 49.22 102 LYS A CA 1
ATOM 749 C C . LYS A 1 102 ? 6.211 0.453 15.447 1.00 49.22 102 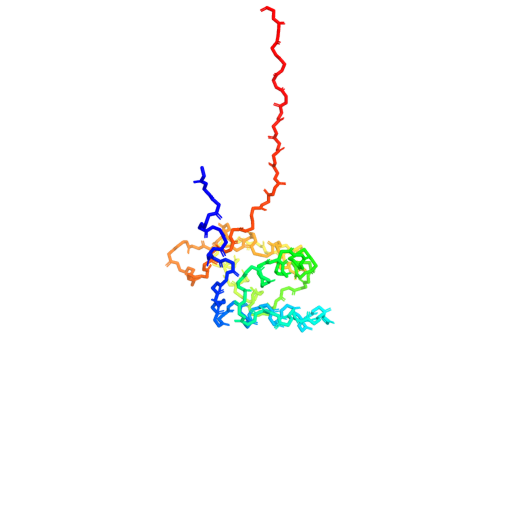LYS A C 1
ATOM 751 O O . LYS A 1 102 ? 6.061 -0.749 15.230 1.00 49.22 102 LYS A O 1
ATOM 756 N N . ALA A 1 103 ? 6.236 1.352 14.464 1.00 47.34 103 ALA A N 1
ATOM 757 C CA . ALA A 1 103 ? 6.244 0.975 13.057 1.00 47.34 103 ALA A CA 1
ATOM 758 C C . ALA A 1 103 ? 7.596 0.326 12.692 1.00 47.34 103 ALA A C 1
ATOM 760 O O . ALA A 1 103 ? 8.642 0.921 12.966 1.00 47.34 103 ALA A O 1
ATOM 761 N N . PRO A 1 104 ? 7.633 -0.858 12.048 1.00 41.00 104 PRO A N 1
ATOM 762 C CA . PRO A 1 104 ? 8.854 -1.289 11.387 1.00 41.00 104 PRO A CA 1
ATOM 763 C C . PRO A 1 104 ? 9.144 -0.249 10.307 1.00 41.00 104 PRO A C 1
ATOM 765 O O . PRO A 1 104 ? 8.292 -0.005 9.455 1.00 41.00 104 PRO A O 1
ATOM 768 N N . ALA A 1 105 ? 10.314 0.386 10.377 1.00 42.41 105 ALA A N 1
ATOM 769 C CA . ALA A 1 105 ? 10.774 1.417 9.456 1.00 42.41 105 ALA A CA 1
ATOM 770 C C . ALA A 1 105 ? 10.837 0.885 8.014 1.00 42.41 105 ALA A C 1
ATOM 772 O O . ALA A 1 105 ? 11.896 0.563 7.479 1.00 42.41 105 ALA A O 1
ATOM 773 N N . LYS A 1 106 ? 9.686 0.778 7.354 1.00 39.94 106 LYS A N 1
ATOM 774 C CA . LYS A 1 106 ? 9.602 0.588 5.917 1.00 39.94 106 LYS A CA 1
ATOM 775 C C . LYS A 1 106 ? 9.621 1.978 5.327 1.00 39.94 106 LYS A C 1
ATOM 777 O O . LYS A 1 106 ? 8.606 2.660 5.279 1.00 39.94 106 LYS A O 1
ATOM 782 N N . LYS A 1 107 ? 10.846 2.384 4.989 1.00 34.59 107 LYS A N 1
ATOM 783 C CA . LYS A 1 107 ? 11.231 3.499 4.123 1.00 34.59 107 LYS A CA 1
ATOM 784 C C . LYS A 1 107 ? 10.021 3.989 3.329 1.00 34.59 107 LYS A C 1
ATOM 786 O O . LYS A 1 107 ? 9.594 3.316 2.393 1.00 34.59 107 LYS A O 1
ATOM 791 N N . ALA A 1 108 ? 9.465 5.119 3.764 1.00 37.59 108 ALA A N 1
ATOM 792 C CA . ALA A 1 108 ? 8.426 5.829 3.050 1.00 37.59 108 ALA A CA 1
ATOM 793 C C . ALA A 1 108 ? 8.922 6.031 1.616 1.00 37.59 108 ALA A C 1
ATOM 795 O O . ALA A 1 108 ? 9.773 6.879 1.348 1.00 37.59 108 ALA A O 1
ATOM 796 N N . ILE A 1 109 ? 8.429 5.201 0.697 1.00 38.50 109 ILE A N 1
ATOM 797 C CA . ILE A 1 109 ? 8.377 5.581 -0.700 1.00 38.50 109 ILE A CA 1
ATOM 798 C C . ILE A 1 109 ? 7.350 6.700 -0.691 1.00 38.50 109 ILE A C 1
ATOM 800 O O . ILE A 1 109 ? 6.151 6.491 -0.538 1.00 38.50 109 ILE A O 1
ATOM 804 N N . SER A 1 110 ? 7.869 7.918 -0.711 1.00 36.28 110 SER A N 1
ATOM 805 C CA . SER A 1 110 ? 7.123 9.134 -0.954 1.00 36.28 110 SER A CA 1
ATOM 806 C C . SER A 1 110 ? 6.444 8.997 -2.315 1.00 36.28 110 SER A C 1
ATOM 808 O O . SER A 1 110 ? 6.979 9.426 -3.335 1.00 36.28 110 SER A O 1
ATOM 810 N N . LYS A 1 111 ? 5.279 8.353 -2.353 1.00 35.22 111 LYS A N 1
ATOM 811 C CA . LYS A 1 111 ? 4.286 8.614 -3.384 1.00 35.22 111 LYS A CA 1
ATOM 812 C C . LYS A 1 111 ? 3.511 9.828 -2.892 1.00 35.22 111 LYS A C 1
ATOM 814 O O . LYS A 1 111 ? 2.602 9.724 -2.077 1.00 35.22 111 LYS A O 1
ATOM 819 N N . SER A 1 112 ? 3.958 11.000 -3.328 1.00 30.42 112 SER A N 1
ATOM 820 C CA . SER A 1 112 ? 3.142 12.206 -3.298 1.00 30.42 112 SER A CA 1
ATOM 821 C C . SER A 1 112 ? 1.768 11.894 -3.898 1.00 30.42 112 SER A C 1
ATOM 823 O O . SER A 1 112 ? 1.731 11.447 -5.045 1.00 30.42 112 SER A O 1
ATOM 825 N N . PRO A 1 113 ? 0.644 12.185 -3.226 1.00 34.44 113 PRO A N 1
ATOM 826 C CA . PRO A 1 113 ? -0.548 12.522 -3.968 1.00 34.44 113 PRO A CA 1
ATOM 827 C C . PRO A 1 113 ? -0.289 13.912 -4.550 1.00 34.44 113 PRO A C 1
ATOM 829 O O . PRO A 1 113 ? -0.165 14.912 -3.837 1.00 34.44 113 PRO A O 1
ATOM 832 N N . ALA A 1 114 ? -0.124 13.968 -5.867 1.00 38.47 114 ALA A N 1
ATOM 833 C CA . ALA A 1 114 ? -0.238 15.205 -6.609 1.00 38.47 114 ALA A CA 1
ATOM 834 C C . ALA A 1 114 ? -1.666 15.744 -6.414 1.00 38.47 114 ALA A C 1
ATOM 836 O O . ALA A 1 114 ? -2.578 15.401 -7.152 1.00 38.47 114 ALA A O 1
ATOM 837 N N . ALA A 1 115 ? -1.859 16.585 -5.402 1.00 35.66 115 ALA A N 1
ATOM 838 C CA . ALA A 1 115 ? -3.052 17.400 -5.230 1.00 35.66 115 ALA A CA 1
ATOM 839 C C . ALA A 1 115 ? -2.608 18.843 -4.966 1.00 35.66 115 ALA A C 1
ATOM 841 O O . ALA A 1 115 ? -2.692 19.363 -3.855 1.00 35.66 115 ALA A O 1
ATOM 842 N N . LYS A 1 116 ? -2.094 19.509 -6.009 1.00 32.66 116 LYS A N 1
ATOM 843 C CA . LYS A 1 116 ? -2.010 20.974 -6.030 1.00 32.66 116 LYS A CA 1
ATOM 844 C C . LYS A 1 116 ? -3.420 21.533 -6.237 1.00 32.66 116 LYS A C 1
ATOM 846 O O . LYS A 1 116 ? -3.775 21.950 -7.332 1.00 32.66 116 LYS A O 1
ATOM 851 N N . THR A 1 117 ? -4.205 21.572 -5.164 1.00 36.03 117 THR A N 1
ATOM 852 C CA . THR A 1 117 ? -5.242 22.596 -5.013 1.00 36.03 117 THR A CA 1
ATOM 853 C C . THR A 1 117 ? -4.523 23.896 -4.678 1.00 36.03 117 THR A C 1
ATOM 855 O O . THR A 1 117 ? -4.192 24.158 -3.524 1.00 36.03 117 THR A O 1
ATOM 858 N N . THR A 1 118 ? -4.270 24.722 -5.691 1.00 36.16 118 THR A N 1
ATOM 859 C CA . THR A 1 118 ? -3.979 26.143 -5.475 1.00 36.16 118 THR A CA 1
ATOM 860 C C . THR A 1 118 ? -5.183 26.929 -5.961 1.00 36.16 118 THR A C 1
ATOM 862 O O . THR A 1 118 ? -5.315 27.265 -7.134 1.00 36.16 118 THR A O 1
ATOM 865 N N . ARG A 1 119 ? -6.097 27.178 -5.021 1.00 35.84 119 ARG A N 1
ATOM 866 C CA . ARG A 1 119 ? -7.218 28.109 -5.142 1.00 35.84 119 ARG A CA 1
ATOM 867 C C . ARG A 1 119 ? -6.685 29.459 -5.633 1.00 35.84 119 ARG A C 1
ATOM 869 O O . ARG A 1 119 ? -5.832 30.063 -4.982 1.00 35.84 119 ARG A O 1
ATOM 876 N N . ALA A 1 120 ? -7.182 29.902 -6.785 1.00 42.28 120 ALA A N 1
ATOM 877 C CA . ALA A 1 120 ? -6.865 31.185 -7.393 1.00 42.28 120 ALA A CA 1
ATOM 878 C C . ALA A 1 120 ? -7.080 32.333 -6.392 1.00 42.28 120 ALA A C 1
ATOM 880 O O . ALA A 1 120 ? -8.181 32.520 -5.874 1.00 42.28 120 ALA A O 1
ATOM 881 N N . ARG A 1 121 ? -6.032 33.124 -6.141 1.00 39.50 121 ARG A N 1
ATOM 882 C CA . ARG A 1 121 ? -6.169 34.478 -5.596 1.00 39.50 121 ARG A CA 1
ATOM 883 C C . ARG A 1 121 ? -6.066 35.445 -6.767 1.00 39.50 121 ARG A C 1
ATOM 885 O O . ARG A 1 121 ? -4.981 35.688 -7.285 1.00 39.50 121 ARG A O 1
ATOM 892 N N . LYS A 1 122 ? -7.216 35.954 -7.203 1.00 38.06 122 LYS A N 1
ATOM 893 C CA . LYS A 1 122 ? -7.314 37.088 -8.120 1.00 38.06 122 LYS A CA 1
ATOM 894 C C . LYS A 1 122 ? -7.067 38.357 -7.302 1.00 38.06 122 LYS A C 1
ATOM 896 O O . LYS A 1 122 ? -7.828 38.646 -6.386 1.00 38.06 122 LYS A O 1
ATOM 901 N N . ALA A 1 123 ? -5.995 39.072 -7.618 1.00 41.88 123 ALA A N 1
ATOM 902 C CA . ALA A 1 123 ? -5.758 40.439 -7.176 1.00 41.88 123 ALA A CA 1
ATOM 903 C C . ALA A 1 123 ? -6.153 41.385 -8.316 1.00 41.88 123 ALA A C 1
ATOM 905 O O . ALA A 1 123 ? -5.675 41.185 -9.434 1.00 41.88 123 ALA A O 1
ATOM 906 N N . LYS A 1 124 ? -7.014 42.376 -8.041 1.00 33.28 124 LYS A N 1
ATOM 907 C CA . LYS A 1 124 ? -6.951 43.723 -8.637 1.00 33.28 124 LYS A CA 1
ATOM 908 C C . LYS A 1 124 ? -7.970 44.664 -7.976 1.00 33.28 124 LYS A C 1
ATOM 910 O O . LYS A 1 124 ? -9.170 44.472 -8.157 1.00 33.28 124 LYS A O 1
ATOM 915 N N . ALA A 1 125 ? -7.466 45.663 -7.265 1.00 37.47 125 ALA A N 1
ATOM 916 C CA . ALA A 1 125 ? -7.873 47.064 -7.351 1.00 37.47 125 ALA A CA 1
ATOM 917 C C . ALA A 1 125 ? -6.630 47.877 -6.980 1.00 37.47 125 ALA A C 1
ATOM 919 O O . ALA A 1 125 ? -6.037 47.537 -5.931 1.00 37.47 125 ALA A O 1
#